Protein AF-A0A1G1KAM5-F1 (afdb_monomer)

pLDDT: mean 71.24, std 15.77, range [43.34, 92.62]

Secondary structure (DSSP, 8-state):
-HHHHHHHHHHHHHHHHHHHHHHHHHHHHHHHHHHHHHHHHHHHHHHHHHHHHHHHHHHHHHHHHHHHHHHHH-PPPTT----------------S-----

Radius of gyration: 44.69 Å; Cα contacts (8 Å, |Δi|>4): 4; chains: 1; bounding box: 75×21×146 Å

Sequence (101 aa):
MRRFILFWLPLILILAGLIYLPGLAKYMKLKHAENQLDREIKQIEEGIERLRAEAKLLRTDLSHLEEVSRRELGLVRPGEIVYKVVEETPDTSKDKTAPRS

Mean predicted aligned error: 18.09 Å

Foldseek 3Di:
DVVVCVVVVVVVVVVVCVVVVVVVVVVVVVVVVVVVVVVVVVVVVVVVVVVVVVVVVVVVVVVVVVVVCCVVVVDDDPPDDDDDPPDPPPPPPDDDDDDDD

Solvent-accessi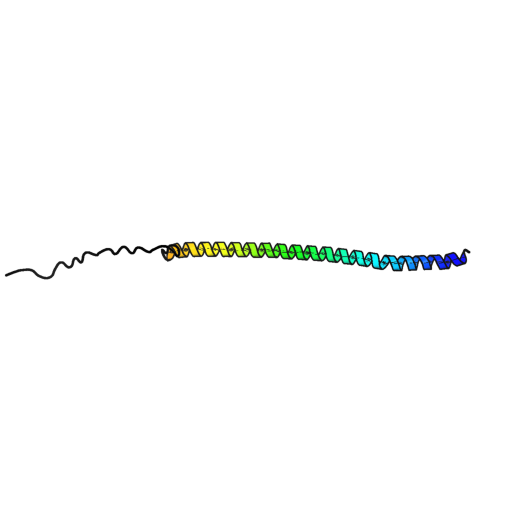ble surface area (backbone atoms only — not comparable to full-atom values): 6223 Å² total; per-residue (Å²): 110,74,74,55,50,68,56,48,52,58,52,51,52,52,53,51,47,66,62,48,54,60,54,53,54,50,52,52,50,51,56,51,50,52,59,47,50,56,51,52,53,50,55,50,50,54,47,52,53,50,53,50,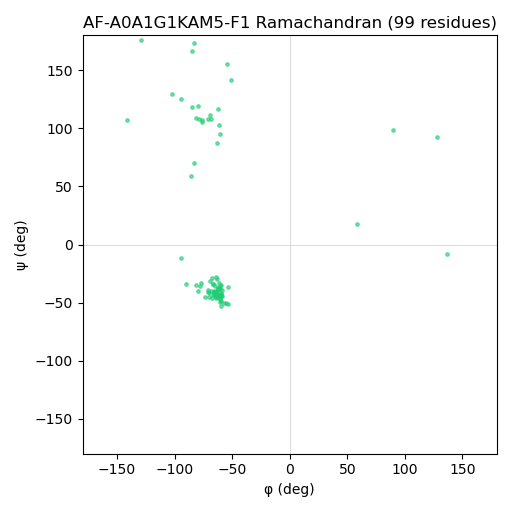51,51,53,49,53,52,50,52,51,51,54,48,51,49,54,49,46,33,68,76,64,70,54,71,64,100,87,63,84,83,81,78,82,77,77,80,73,78,84,77,81,80,83,85,82,83,82,91,131

Structure (mmCIF, N/CA/C/O backbone):
data_AF-A0A1G1KAM5-F1
#
_entry.id   AF-A0A1G1KAM5-F1
#
loop_
_atom_site.group_PDB
_atom_site.id
_atom_site.type_symbol
_atom_site.label_atom_id
_atom_site.label_alt_id
_atom_site.label_comp_id
_atom_site.label_asym_id
_atom_site.label_entity_id
_atom_site.label_seq_id
_atom_site.pdbx_PDB_ins_code
_atom_site.Cartn_x
_atom_site.Cartn_y
_atom_site.Cartn_z
_atom_site.occupancy
_atom_site.B_iso_or_equiv
_atom_site.auth_seq_id
_atom_site.auth_comp_id
_atom_site.auth_asym_id
_atom_site.auth_atom_id
_atom_site.pdbx_PDB_model_num
ATOM 1 N N . MET A 1 1 ? 28.905 3.189 -50.642 1.00 64.19 1 MET A N 1
ATOM 2 C CA . MET A 1 1 ? 28.049 3.793 -49.589 1.00 64.19 1 MET A CA 1
ATOM 3 C C . MET A 1 1 ? 26.746 3.034 -49.336 1.00 64.19 1 MET A C 1
ATOM 5 O O . MET A 1 1 ? 26.556 2.606 -48.210 1.00 64.19 1 MET A O 1
ATOM 9 N N . ARG A 1 2 ? 25.888 2.762 -50.335 1.00 76.69 2 ARG A N 1
ATOM 10 C CA . ARG A 1 2 ? 24.598 2.047 -50.134 1.00 76.69 2 ARG A CA 1
ATOM 11 C C . ARG A 1 2 ? 24.688 0.686 -49.418 1.00 76.69 2 ARG A C 1
ATOM 13 O O . ARG A 1 2 ? 23.834 0.363 -48.606 1.00 76.69 2 ARG A O 1
ATOM 20 N N . ARG A 1 3 ? 25.747 -0.088 -49.679 1.00 77.69 3 ARG A N 1
ATOM 21 C CA . ARG A 1 3 ? 25.972 -1.410 -49.061 1.00 77.69 3 ARG A CA 1
ATOM 22 C C . ARG A 1 3 ? 26.302 -1.324 -47.567 1.00 77.69 3 ARG A C 1
ATOM 24 O O . ARG A 1 3 ? 25.893 -2.193 -46.819 1.00 77.69 3 ARG A O 1
ATOM 31 N N . PHE A 1 4 ? 26.967 -0.254 -47.129 1.00 78.69 4 PHE A N 1
ATOM 32 C CA . PHE A 1 4 ? 27.255 -0.028 -45.710 1.00 78.69 4 PHE A CA 1
ATOM 33 C C . PHE A 1 4 ? 25.986 0.330 -44.934 1.00 78.69 4 PHE A C 1
ATOM 35 O O . PHE A 1 4 ? 25.776 -0.194 -43.849 1.00 78.69 4 PHE A O 1
ATOM 42 N N . ILE A 1 5 ? 25.095 1.132 -45.524 1.00 83.75 5 ILE A N 1
ATOM 43 C CA . ILE A 1 5 ? 23.795 1.479 -44.928 1.00 83.75 5 ILE A CA 1
ATOM 44 C C . ILE A 1 5 ? 22.933 0.235 -44.687 1.00 83.75 5 ILE A C 1
ATOM 46 O O . ILE A 1 5 ? 22.303 0.137 -43.641 1.00 83.75 5 ILE A O 1
ATOM 50 N N . LEU A 1 6 ? 22.961 -0.744 -45.597 1.00 85.12 6 LEU A N 1
ATOM 51 C CA . LEU A 1 6 ? 22.229 -2.006 -45.431 1.00 85.12 6 LEU A CA 1
ATOM 52 C C . LEU A 1 6 ? 22.699 -2.835 -44.226 1.00 85.12 6 LEU A C 1
ATOM 54 O O . LEU A 1 6 ? 21.887 -3.541 -43.642 1.00 85.12 6 LEU A O 1
ATOM 58 N N . PHE A 1 7 ? 23.972 -2.730 -43.833 1.00 85.50 7 PHE A N 1
ATOM 59 C CA . PHE A 1 7 ? 24.497 -3.401 -42.637 1.00 85.50 7 PHE A CA 1
ATOM 60 C C . PHE A 1 7 ? 24.370 -2.544 -41.371 1.00 85.50 7 PHE A C 1
ATOM 62 O O . PHE A 1 7 ? 24.128 -3.073 -40.291 1.00 85.50 7 PHE A O 1
ATOM 69 N N . TRP A 1 8 ? 24.490 -1.222 -41.490 1.00 89.62 8 TRP A N 1
ATOM 70 C CA . TRP A 1 8 ? 24.412 -0.307 -40.350 1.00 89.62 8 TRP A CA 1
ATOM 71 C C . TRP A 1 8 ? 22.980 -0.072 -39.860 1.00 89.62 8 TRP A C 1
ATOM 73 O O . TRP A 1 8 ? 22.766 0.068 -38.660 1.00 89.62 8 TRP A O 1
ATOM 83 N N . LEU A 1 9 ? 21.991 -0.075 -40.757 1.00 90.81 9 LEU A N 1
ATOM 84 C CA . LEU A 1 9 ? 20.579 0.099 -40.410 1.00 90.81 9 LEU A CA 1
ATOM 85 C C . LEU A 1 9 ? 20.055 -0.983 -39.437 1.00 90.81 9 LEU A C 1
ATOM 87 O O . LEU A 1 9 ? 19.531 -0.608 -38.387 1.00 90.81 9 LEU A O 1
ATOM 91 N N . PRO A 1 10 ? 20.204 -2.301 -39.703 1.00 92.62 10 PRO A N 1
ATOM 92 C CA . PRO A 1 10 ? 19.764 -3.325 -38.756 1.00 92.62 10 PRO A CA 1
ATOM 93 C C . PRO A 1 10 ? 20.597 -3.313 -37.471 1.00 92.62 10 PRO A C 1
ATOM 95 O O . PRO A 1 10 ? 20.047 -3.537 -36.398 1.00 92.62 10 PRO A O 1
ATOM 98 N N . LEU A 1 11 ? 21.895 -2.995 -37.548 1.00 92.06 11 LEU A N 1
ATOM 99 C CA . LEU A 1 11 ? 22.765 -2.909 -36.373 1.00 92.06 11 LEU A CA 1
ATOM 100 C C . LEU A 1 11 ? 22.303 -1.811 -35.399 1.00 92.06 11 LEU A C 1
ATOM 102 O O . LEU A 1 11 ? 22.225 -2.044 -34.194 1.00 92.06 11 LEU A O 1
ATOM 106 N N . ILE A 1 12 ? 21.935 -0.640 -35.923 1.00 92.06 12 ILE A N 1
ATOM 107 C CA . ILE A 1 12 ? 21.371 0.465 -35.137 1.00 92.06 12 ILE A CA 1
ATOM 108 C C . ILE A 1 12 ? 20.005 0.083 -34.557 1.00 92.06 12 ILE A C 1
ATOM 110 O O . ILE A 1 12 ? 19.732 0.387 -33.398 1.00 92.06 12 ILE A O 1
ATOM 114 N N . LEU A 1 13 ? 19.163 -0.613 -35.327 1.00 91.50 13 LEU A N 1
ATOM 115 C CA . LEU A 1 13 ? 17.846 -1.056 -34.865 1.00 91.50 13 LEU A CA 1
ATOM 116 C C . LEU A 1 13 ? 17.954 -2.063 -33.706 1.00 91.50 13 LEU A C 1
ATOM 118 O O . LEU A 1 13 ? 17.233 -1.949 -32.716 1.00 91.50 13 LEU A O 1
ATOM 122 N N . ILE A 1 14 ? 18.890 -3.012 -33.801 1.00 91.12 14 ILE A N 1
ATOM 123 C CA . ILE A 1 14 ? 19.181 -3.991 -32.746 1.00 91.12 14 ILE A CA 1
ATOM 124 C C . ILE A 1 14 ? 19.702 -3.284 -31.492 1.00 91.12 14 ILE A C 1
ATOM 126 O O . ILE A 1 14 ? 19.236 -3.570 -30.390 1.00 91.12 14 ILE A O 1
ATOM 130 N N . LEU A 1 15 ? 20.624 -2.330 -31.651 1.00 90.75 15 LEU A N 1
ATOM 131 C CA . LEU A 1 15 ? 21.186 -1.579 -30.530 1.00 90.75 15 LEU A CA 1
ATOM 132 C C . LEU A 1 15 ? 20.123 -0.722 -29.824 1.00 90.75 15 LEU A C 1
ATOM 134 O O . LEU A 1 15 ? 20.060 -0.702 -28.596 1.00 90.75 15 LEU A O 1
ATOM 138 N N . ALA A 1 16 ? 19.241 -0.073 -30.590 1.00 88.12 16 ALA A N 1
ATOM 139 C CA . ALA A 1 16 ? 18.106 0.668 -30.050 1.00 88.12 16 ALA A CA 1
ATOM 140 C C . ALA A 1 16 ? 17.138 -0.254 -29.289 1.00 88.12 16 ALA A C 1
ATOM 142 O O . ALA A 1 16 ? 16.723 0.072 -28.177 1.00 88.12 16 ALA A O 1
ATOM 143 N N . GLY A 1 17 ? 16.832 -1.433 -29.841 1.00 85.31 17 GLY A N 1
ATOM 144 C CA . GLY A 1 17 ? 16.007 -2.441 -29.173 1.00 85.31 17 GLY A CA 1
ATOM 145 C C . GLY A 1 17 ? 16.597 -2.895 -27.835 1.00 85.31 17 GLY A C 1
ATOM 146 O O . GLY A 1 17 ? 15.884 -2.936 -26.834 1.00 85.31 17 GLY A O 1
ATOM 147 N N . LEU A 1 18 ? 17.908 -3.155 -27.787 1.00 84.56 18 LEU A N 1
ATOM 148 C CA . LEU A 1 18 ? 18.603 -3.601 -26.574 1.00 84.56 18 LEU A CA 1
ATOM 149 C C . LEU A 1 18 ? 18.531 -2.577 -25.430 1.00 84.56 18 LEU A C 1
ATOM 151 O O . LEU A 1 18 ? 18.467 -2.957 -24.264 1.00 84.56 18 LEU A O 1
ATOM 155 N N . ILE A 1 19 ? 18.519 -1.285 -25.765 1.00 83.25 19 ILE A N 1
ATOM 156 C CA . ILE A 1 19 ? 18.431 -0.184 -24.797 1.00 83.25 19 ILE A CA 1
ATOM 157 C C . ILE A 1 19 ? 16.984 0.025 -24.324 1.00 83.25 19 ILE A C 1
ATOM 159 O O . ILE A 1 19 ? 16.749 0.257 -23.137 1.00 83.25 19 ILE A O 1
ATOM 163 N N . TYR A 1 20 ? 16.001 -0.077 -25.223 1.00 81.50 20 TYR A N 1
ATOM 164 C CA . TYR A 1 20 ? 14.598 0.228 -24.912 1.00 81.50 20 TYR A CA 1
ATOM 165 C C . TYR A 1 20 ? 13.837 -0.915 -24.217 1.00 81.50 20 TYR A C 1
ATOM 167 O O . TYR A 1 20 ? 13.007 -0.649 -23.344 1.00 81.50 20 TYR A O 1
ATOM 175 N N . LEU A 1 21 ? 14.124 -2.180 -24.546 1.00 76.81 21 LEU A N 1
ATOM 176 C CA . LEU A 1 21 ? 13.479 -3.353 -23.931 1.00 76.81 21 LEU A CA 1
ATOM 177 C C . LEU A 1 21 ? 13.546 -3.378 -22.388 1.00 76.81 21 LEU A C 1
ATOM 179 O O . LEU A 1 21 ? 12.499 -3.543 -21.750 1.00 76.81 21 LEU A O 1
ATOM 183 N N . PRO A 1 22 ? 14.720 -3.205 -21.746 1.00 79.69 22 PRO A N 1
ATOM 184 C CA . PRO A 1 22 ? 14.806 -3.228 -20.286 1.00 79.69 22 PRO A CA 1
ATOM 185 C C . PRO A 1 22 ? 14.092 -2.035 -19.633 1.00 79.69 22 PRO A C 1
ATOM 187 O O . PRO A 1 22 ? 13.562 -2.176 -18.528 1.00 79.69 22 PRO A O 1
ATOM 190 N N . GLY A 1 23 ? 14.016 -0.884 -20.313 1.00 77.12 23 GLY A N 1
ATOM 191 C CA . GLY A 1 23 ? 13.273 0.290 -19.843 1.00 77.12 23 GLY A CA 1
ATOM 192 C C . GLY A 1 23 ? 11.771 0.021 -19.718 1.00 77.12 23 GLY A C 1
ATOM 193 O O . GLY A 1 23 ? 11.168 0.324 -18.686 1.00 77.12 23 GLY A O 1
ATOM 194 N N . LEU A 1 24 ? 11.184 -0.639 -20.721 1.00 74.06 24 LEU A N 1
ATOM 195 C CA . LEU A 1 24 ? 9.774 -1.042 -20.701 1.00 74.06 24 LEU A CA 1
ATOM 196 C C . LEU A 1 24 ? 9.482 -2.081 -19.611 1.00 74.06 24 LEU A C 1
ATOM 198 O O . LEU A 1 24 ? 8.494 -1.965 -18.882 1.00 74.06 24 LEU A O 1
ATOM 202 N N . ALA A 1 25 ? 10.364 -3.072 -19.453 1.00 77.00 25 ALA A N 1
ATOM 203 C CA . ALA A 1 25 ? 10.223 -4.092 -18.416 1.00 77.00 25 ALA A CA 1
ATOM 204 C C . ALA A 1 25 ? 10.279 -3.488 -17.001 1.00 77.00 25 ALA A C 1
ATOM 206 O O . ALA A 1 25 ? 9.522 -3.894 -16.118 1.00 77.00 25 ALA A O 1
ATOM 207 N N . LYS A 1 26 ? 11.143 -2.488 -16.783 1.00 76.38 26 LYS A N 1
ATOM 208 C CA . LYS A 1 26 ? 11.242 -1.772 -15.505 1.00 76.38 26 LYS A CA 1
ATOM 209 C C . LYS A 1 26 ? 9.965 -0.992 -15.190 1.00 76.38 26 LYS A C 1
ATOM 211 O O . LYS A 1 26 ? 9.492 -1.046 -14.058 1.00 76.38 26 LYS A O 1
ATOM 216 N N . TYR A 1 27 ? 9.382 -0.331 -16.189 1.00 78.25 27 TYR A N 1
ATOM 217 C CA . TYR A 1 27 ? 8.117 0.388 -16.033 1.00 78.25 27 TYR A CA 1
ATOM 218 C 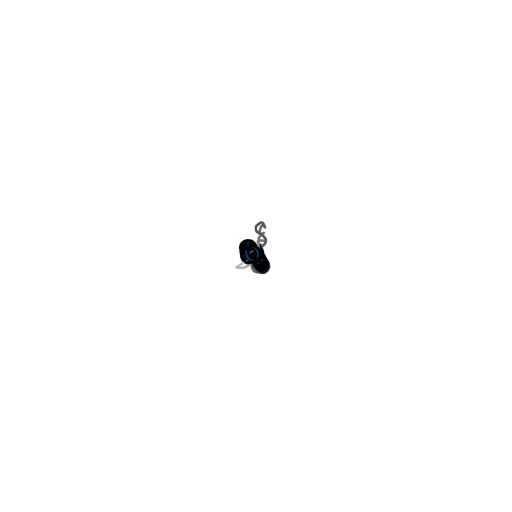C . TYR A 1 27 ? 6.956 -0.554 -15.675 1.00 78.25 27 TYR A C 1
ATOM 220 O O . TYR A 1 27 ? 6.198 -0.281 -14.746 1.00 78.25 27 TYR A O 1
ATOM 228 N N . MET A 1 28 ? 6.860 -1.711 -16.337 1.00 77.25 28 MET A N 1
ATOM 229 C CA . MET A 1 28 ? 5.839 -2.720 -16.022 1.00 77.25 28 MET A CA 1
ATOM 230 C C . MET A 1 28 ? 5.992 -3.303 -14.615 1.00 77.25 28 MET A C 1
ATOM 232 O O . MET A 1 28 ? 4.994 -3.446 -13.910 1.00 77.25 28 MET A O 1
ATOM 236 N N . LYS A 1 29 ? 7.227 -3.581 -14.176 1.00 77.25 29 LYS A N 1
ATOM 237 C CA . LYS A 1 29 ? 7.499 -4.024 -12.799 1.00 77.25 29 LYS A CA 1
ATOM 238 C C . LYS A 1 29 ? 7.068 -2.983 -11.772 1.00 77.25 29 LYS A C 1
ATOM 240 O O . LYS A 1 29 ? 6.439 -3.344 -10.785 1.00 77.25 29 LYS A O 1
ATOM 245 N N . LEU A 1 30 ? 7.371 -1.710 -12.020 1.00 77.12 30 LEU A N 1
ATOM 246 C CA . LEU A 1 30 ? 7.014 -0.632 -11.101 1.00 77.12 30 LEU A CA 1
ATOM 247 C C . LEU A 1 30 ? 5.494 -0.466 -10.997 1.00 77.12 30 LEU A C 1
ATOM 249 O O . LEU A 1 30 ? 4.961 -0.387 -9.898 1.00 77.12 30 LEU A O 1
ATOM 253 N N . LYS A 1 31 ? 4.789 -0.541 -12.130 1.00 80.44 31 LYS A N 1
ATOM 254 C CA . LYS A 1 31 ? 3.323 -0.495 -12.167 1.00 80.44 31 LYS A CA 1
ATOM 255 C C . LYS A 1 31 ? 2.667 -1.713 -11.508 1.00 80.44 31 LYS A C 1
ATOM 257 O O . LYS A 1 31 ? 1.597 -1.612 -10.918 1.00 80.44 31 LYS A O 1
ATOM 26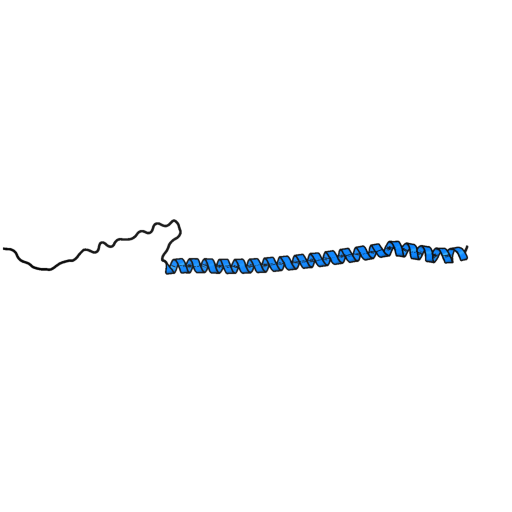2 N N . HIS A 1 32 ? 3.288 -2.888 -11.605 1.00 79.06 32 HIS A N 1
ATOM 263 C CA . HIS A 1 32 ? 2.827 -4.069 -10.872 1.00 79.06 32 HIS A CA 1
ATOM 264 C C . HIS A 1 32 ? 3.039 -3.934 -9.364 1.00 79.06 32 HIS A C 1
ATOM 266 O O . HIS A 1 32 ? 2.150 -4.329 -8.614 1.00 79.06 32 HIS A O 1
ATOM 272 N N . ALA A 1 33 ? 4.170 -3.368 -8.937 1.00 79.00 33 ALA A N 1
ATOM 273 C CA . ALA A 1 33 ? 4.449 -3.110 -7.528 1.00 79.00 33 ALA A CA 1
ATOM 274 C C . ALA A 1 33 ? 3.458 -2.098 -6.932 1.00 79.00 33 ALA A C 1
ATOM 276 O O . ALA A 1 33 ? 2.910 -2.352 -5.867 1.00 79.00 33 ALA A O 1
ATOM 277 N N . GLU A 1 34 ? 3.154 -1.017 -7.655 1.00 81.25 34 GLU A N 1
ATOM 278 C CA . GLU A 1 34 ? 2.134 -0.030 -7.273 1.00 81.25 34 GLU A CA 1
ATOM 279 C C . GLU A 1 34 ? 0.767 -0.699 -7.041 1.00 81.25 34 GLU A C 1
ATOM 281 O O . GLU A 1 34 ? 0.194 -0.608 -5.959 1.00 81.25 34 GLU A O 1
ATOM 286 N N . ASN A 1 35 ? 0.310 -1.511 -8.000 1.00 83.50 35 ASN A N 1
ATOM 287 C CA . ASN A 1 35 ? -0.950 -2.248 -7.871 1.00 83.50 35 ASN A CA 1
ATOM 288 C C . ASN A 1 35 ? -0.951 -3.292 -6.737 1.00 83.50 35 ASN A C 1
ATOM 290 O O . ASN A 1 35 ? -2.017 -3.688 -6.267 1.00 83.50 35 ASN A O 1
ATOM 294 N N . GLN A 1 36 ? 0.206 -3.848 -6.366 1.00 86.56 36 GLN A N 1
ATOM 295 C CA . GLN A 1 36 ? 0.308 -4.770 -5.230 1.00 86.56 36 GLN A CA 1
ATOM 296 C C . GLN A 1 36 ? 0.184 -4.016 -3.908 1.00 86.56 36 GLN A C 1
ATOM 298 O O . GLN A 1 36 ? -0.621 -4.425 -3.075 1.00 86.56 36 GLN A O 1
ATOM 303 N N . LEU A 1 37 ? 0.880 -2.888 -3.774 1.00 85.81 37 LEU A N 1
ATOM 304 C CA . LEU A 1 37 ? 0.811 -2.034 -2.591 1.00 85.81 37 LEU A CA 1
ATOM 305 C C . LEU A 1 37 ? -0.613 -1.525 -2.339 1.00 85.81 37 LEU A C 1
ATOM 307 O O . LEU A 1 37 ? -1.107 -1.619 -1.221 1.00 85.81 37 LEU A O 1
ATOM 311 N N . ASP A 1 38 ? -1.317 -1.084 -3.384 1.00 88.38 38 ASP A N 1
ATOM 312 C CA . ASP A 1 38 ? -2.713 -0.643 -3.261 1.00 88.38 38 ASP A CA 1
ATOM 313 C C . ASP A 1 38 ? -3.644 -1.754 -2.761 1.00 88.38 38 ASP A C 1
ATOM 315 O O . ASP A 1 38 ? -4.597 -1.504 -2.019 1.00 88.38 38 ASP A O 1
ATOM 319 N N . ARG A 1 39 ? -3.388 -3.005 -3.160 1.00 89.00 39 ARG A N 1
ATOM 320 C CA . ARG A 1 39 ? -4.155 -4.156 -2.667 1.00 89.00 39 ARG A CA 1
ATOM 321 C C . ARG A 1 39 ? -3.846 -4.455 -1.207 1.00 89.00 39 ARG A C 1
ATOM 323 O O . ARG A 1 39 ? -4.775 -4.744 -0.460 1.00 89.00 39 ARG A O 1
ATOM 330 N N . GLU A 1 40 ? -2.582 -4.375 -0.806 1.00 87.62 40 GLU A N 1
ATOM 331 C CA . GLU A 1 40 ? -2.178 -4.558 0.591 1.00 87.62 40 GLU A CA 1
ATOM 332 C C . GLU A 1 40 ? -2.798 -3.489 1.494 1.00 87.62 40 GLU A C 1
ATOM 334 O O . GLU A 1 40 ? -3.358 -3.825 2.535 1.00 87.62 40 GLU A O 1
ATOM 339 N N . ILE A 1 41 ? -2.791 -2.223 1.064 1.00 89.88 41 ILE A N 1
ATOM 340 C CA . ILE A 1 41 ? -3.430 -1.120 1.795 1.00 89.88 41 ILE A CA 1
ATOM 341 C C . ILE A 1 41 ? -4.914 -1.418 2.013 1.00 89.88 4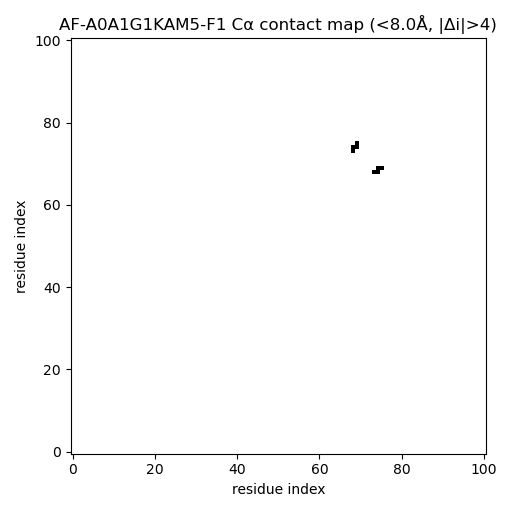1 ILE A C 1
ATOM 343 O O . ILE A 1 41 ? -5.379 -1.386 3.151 1.00 89.88 41 ILE A O 1
ATOM 347 N N . LYS A 1 42 ? -5.642 -1.795 0.954 1.00 90.31 42 LYS A N 1
ATOM 348 C CA . LYS A 1 42 ? -7.069 -2.132 1.063 1.00 90.31 42 LYS A CA 1
ATOM 349 C C . LYS A 1 42 ? -7.329 -3.294 2.019 1.00 90.31 42 LYS A C 1
ATOM 351 O O . LYS A 1 42 ? -8.244 -3.223 2.830 1.00 90.31 42 LYS A O 1
ATOM 356 N N . GLN A 1 43 ? -6.514 -4.347 1.964 1.00 90.25 43 GLN A N 1
ATOM 357 C CA . GLN A 1 43 ? -6.657 -5.488 2.874 1.00 90.25 43 GLN A CA 1
ATOM 358 C C . GLN A 1 43 ? -6.428 -5.097 4.337 1.00 90.25 43 GLN A C 1
ATOM 360 O O . GLN A 1 43 ? -7.146 -5.561 5.224 1.00 90.25 43 GLN A O 1
ATOM 365 N N . ILE A 1 44 ? -5.441 -4.238 4.597 1.00 89.62 44 ILE A N 1
ATOM 366 C CA . ILE A 1 44 ? -5.158 -3.740 5.945 1.00 89.62 44 ILE A CA 1
ATOM 367 C C . ILE A 1 44 ? -6.306 -2.853 6.438 1.00 89.62 44 ILE A C 1
ATOM 369 O O . ILE A 1 44 ? -6.738 -3.007 7.580 1.00 89.62 44 ILE A O 1
ATOM 373 N N . GLU A 1 45 ? -6.834 -1.964 5.596 1.00 88.44 45 GLU A N 1
ATOM 374 C CA . GLU A 1 45 ? -7.982 -1.114 5.932 1.00 88.44 45 GLU A CA 1
ATOM 375 C C . GLU A 1 45 ? -9.229 -1.941 6.267 1.00 88.44 45 GLU A C 1
ATOM 377 O O . GLU A 1 45 ? -9.839 -1.730 7.318 1.00 88.44 45 GLU A O 1
ATOM 382 N N . GLU A 1 46 ? -9.556 -2.944 5.447 1.00 90.44 46 GLU A N 1
ATOM 383 C CA . GLU A 1 46 ? -10.651 -3.881 5.726 1.00 90.44 46 GLU A CA 1
ATOM 384 C C . GLU A 1 46 ? -10.436 -4.629 7.052 1.00 90.44 46 GLU A C 1
ATOM 386 O O . GLU A 1 46 ? -11.377 -4.833 7.824 1.00 90.44 46 GLU A O 1
ATOM 391 N N . GLY A 1 47 ? -9.191 -5.010 7.357 1.00 87.94 47 GLY A N 1
ATOM 392 C CA . GLY A 1 47 ? -8.825 -5.610 8.638 1.00 87.94 47 GLY A CA 1
ATOM 393 C C . GLY A 1 47 ? -9.069 -4.670 9.820 1.00 87.94 47 GLY A C 1
ATOM 394 O O . GLY A 1 47 ? -9.657 -5.075 10.823 1.00 87.94 47 GLY A O 1
ATOM 395 N N . ILE A 1 48 ? -8.678 -3.399 9.699 1.00 89.81 48 ILE A N 1
ATOM 396 C CA . ILE A 1 48 ? -8.905 -2.379 10.732 1.00 89.81 48 ILE A CA 1
ATOM 397 C C . ILE A 1 48 ? -10.402 -2.190 10.987 1.00 89.81 48 ILE A C 1
ATOM 399 O O . ILE A 1 48 ? -10.811 -2.093 12.146 1.00 89.81 48 ILE A O 1
ATOM 403 N N . GLU A 1 49 ? -11.226 -2.138 9.940 1.00 87.94 49 GLU A N 1
ATOM 404 C CA . GLU A 1 49 ? -12.675 -2.006 10.104 1.00 87.94 49 GLU A CA 1
ATOM 405 C C . GLU A 1 49 ? -13.287 -3.201 10.839 1.00 87.94 49 GLU A C 1
ATOM 407 O O . GLU A 1 49 ? -14.062 -3.003 11.779 1.00 87.94 49 GLU A O 1
ATOM 412 N N . ARG A 1 50 ? -12.889 -4.430 10.485 1.00 88.50 50 ARG A N 1
ATOM 413 C CA . ARG A 1 50 ? -13.351 -5.649 11.172 1.00 88.50 50 ARG A CA 1
ATOM 414 C C . ARG A 1 50 ? -12.962 -5.653 12.646 1.00 88.50 50 ARG A C 1
ATOM 416 O O . ARG A 1 50 ? -13.831 -5.799 13.502 1.00 88.50 50 ARG A O 1
ATOM 423 N N . LEU A 1 51 ? -11.693 -5.386 12.954 1.00 84.25 51 LEU A N 1
ATOM 424 C CA . LEU A 1 51 ? -11.214 -5.334 14.338 1.00 84.25 51 LEU A CA 1
ATOM 425 C C . LEU A 1 51 ? -11.912 -4.232 15.148 1.00 84.25 51 LEU A C 1
ATOM 427 O O . LEU A 1 51 ? -12.216 -4.421 16.325 1.00 84.25 51 LEU A O 1
ATOM 431 N N . ARG A 1 52 ? -12.203 -3.077 14.536 1.00 82.31 52 ARG A N 1
ATOM 432 C CA . ARG A 1 52 ? -12.979 -2.012 15.192 1.00 82.31 52 ARG A CA 1
ATOM 433 C C . ARG A 1 52 ? -14.417 -2.438 15.468 1.00 82.31 52 ARG A C 1
ATOM 435 O O . ARG A 1 52 ? -14.939 -2.110 16.535 1.00 82.31 52 ARG A O 1
ATOM 442 N N . ALA A 1 53 ? -15.054 -3.144 14.537 1.00 82.00 53 ALA A N 1
ATOM 443 C CA . ALA A 1 53 ? -16.402 -3.666 14.724 1.00 82.00 53 ALA A CA 1
ATOM 444 C C . ALA A 1 53 ? -16.445 -4.698 15.862 1.00 82.00 53 ALA A C 1
ATOM 446 O O . ALA A 1 53 ? -17.283 -4.582 16.756 1.00 82.00 53 ALA A O 1
ATOM 447 N N . GLU A 1 54 ? -15.494 -5.633 15.890 1.00 82.12 54 GLU A N 1
ATOM 448 C CA . GLU A 1 54 ? -15.345 -6.616 16.969 1.00 82.12 54 GLU A CA 1
ATOM 449 C C . GLU A 1 54 ? -15.120 -5.935 18.323 1.00 82.12 54 GLU A C 1
ATOM 451 O O . GLU A 1 54 ? -15.842 -6.200 19.282 1.00 82.12 54 GLU A O 1
ATOM 456 N N . ALA A 1 55 ? -14.195 -4.974 18.400 1.00 79.94 55 ALA A N 1
ATOM 457 C CA . ALA A 1 55 ? -13.940 -4.224 19.628 1.00 79.94 55 ALA A CA 1
ATOM 458 C C . ALA A 1 55 ? -15.182 -3.464 20.126 1.00 79.94 55 ALA A C 1
ATOM 460 O O . ALA A 1 55 ? -15.391 -3.339 21.334 1.00 79.94 55 ALA A O 1
ATOM 461 N N . LYS A 1 56 ? -16.016 -2.952 19.213 1.00 77.62 56 LYS A N 1
ATOM 462 C CA . LYS A 1 56 ? -17.270 -2.282 19.568 1.00 77.62 56 LYS A CA 1
ATOM 463 C C . LYS A 1 56 ? -18.279 -3.268 20.155 1.00 77.62 56 LYS A C 1
ATOM 465 O O . LYS A 1 56 ? -18.853 -2.964 21.195 1.00 77.62 56 LYS A O 1
ATOM 470 N N . LEU A 1 57 ? -18.448 -4.435 19.534 1.00 77.00 57 LEU A N 1
ATOM 471 C CA . LEU A 1 57 ? -19.334 -5.495 20.025 1.00 77.00 57 LEU A CA 1
ATOM 472 C C . LEU A 1 57 ? -18.908 -5.981 21.414 1.00 77.00 57 LEU A C 1
ATOM 474 O O . LEU A 1 57 ? -19.734 -6.013 22.322 1.00 77.00 57 LEU A O 1
ATOM 478 N N . LEU A 1 58 ? -17.612 -6.252 21.606 1.00 74.31 58 LEU A N 1
ATOM 479 C CA . LEU A 1 58 ? -17.068 -6.660 22.904 1.00 74.31 58 LEU A CA 1
ATOM 480 C C . LEU A 1 58 ? -17.297 -5.596 23.984 1.00 74.31 58 LEU A C 1
ATOM 482 O O . LEU A 1 58 ? -17.652 -5.931 25.109 1.00 74.31 58 LEU A O 1
ATOM 486 N N . ARG A 1 59 ? -17.113 -4.308 23.664 1.00 69.69 59 ARG A N 1
ATOM 487 C CA . ARG A 1 59 ? -17.371 -3.214 24.617 1.00 69.69 59 ARG A CA 1
ATOM 488 C C . ARG A 1 59 ? -18.842 -3.114 24.995 1.00 69.69 59 ARG A C 1
ATOM 490 O O . ARG A 1 59 ? -19.141 -2.895 26.162 1.00 69.69 59 ARG A O 1
ATOM 497 N N . THR A 1 60 ? -19.744 -3.254 24.026 1.00 70.38 60 THR A N 1
ATOM 498 C CA . THR A 1 60 ? -21.186 -3.232 24.288 1.00 70.38 60 THR A CA 1
ATOM 499 C C . THR A 1 60 ? -21.596 -4.389 25.194 1.00 70.38 60 THR A C 1
ATOM 501 O O . THR A 1 60 ? -22.327 -4.156 26.151 1.00 70.38 60 THR A O 1
ATOM 504 N N . ASP A 1 61 ? -21.075 -5.591 24.951 1.00 66.50 61 ASP A N 1
ATOM 505 C CA . ASP A 1 61 ? -21.355 -6.771 25.774 1.00 66.50 61 ASP A CA 1
ATOM 506 C C . ASP A 1 61 ? -20.792 -6.625 27.199 1.00 66.50 61 ASP A C 1
ATOM 508 O O . ASP A 1 61 ? -21.490 -6.878 28.175 1.00 66.50 61 ASP A O 1
ATOM 512 N N . LEU A 1 62 ? -19.578 -6.074 27.350 1.00 65.94 62 LEU A N 1
ATOM 513 C CA . LEU A 1 62 ? -19.004 -5.767 28.667 1.00 65.94 62 LEU A CA 1
ATOM 514 C C . LEU A 1 62 ? -19.844 -4.751 29.453 1.00 65.94 62 LEU A C 1
ATOM 516 O O . LEU A 1 62 ? -20.078 -4.935 30.645 1.00 65.94 62 LEU A O 1
ATOM 520 N N . SER A 1 63 ? -20.305 -3.681 28.799 1.00 63.91 63 SER A N 1
ATOM 521 C CA . SER A 1 63 ? -21.183 -2.691 29.433 1.00 63.91 63 SER A CA 1
ATOM 522 C C . SER A 1 63 ? -22.536 -3.289 29.814 1.00 63.91 63 SER A C 1
ATOM 524 O O . SER A 1 63 ? -23.087 -2.940 30.856 1.00 63.91 63 SER A O 1
ATOM 526 N N . HIS A 1 64 ? -23.063 -4.207 29.005 1.00 62.78 64 HIS A N 1
ATOM 527 C CA . HIS A 1 64 ? -24.307 -4.898 29.316 1.00 62.78 64 HIS A CA 1
ATOM 528 C C . HIS A 1 64 ? -24.132 -5.866 30.491 1.00 62.78 64 HIS A C 1
ATOM 530 O O . HIS A 1 64 ? -24.948 -5.879 31.410 1.00 62.78 64 HIS A O 1
ATOM 536 N N . LEU A 1 65 ? -23.019 -6.602 30.523 1.00 62.84 65 LEU A N 1
ATOM 537 C CA . LEU A 1 65 ? -22.648 -7.475 31.630 1.00 62.84 65 LEU A CA 1
ATOM 538 C C . LEU A 1 65 ? -22.432 -6.689 32.929 1.00 62.84 65 LEU A C 1
ATOM 540 O O . LEU A 1 65 ? -22.834 -7.150 33.995 1.00 62.84 65 LEU A O 1
ATOM 544 N N . GLU A 1 66 ? -21.849 -5.492 32.860 1.00 59.69 66 GLU A N 1
ATOM 545 C CA . GLU A 1 66 ? -21.721 -4.590 34.006 1.00 59.69 66 GLU A CA 1
ATOM 546 C C . GLU A 1 66 ? -23.096 -4.140 34.520 1.00 59.69 66 GLU A C 1
ATOM 548 O O . GLU A 1 66 ? -23.348 -4.169 35.724 1.00 59.69 66 GLU A O 1
ATOM 553 N N . GLU A 1 67 ? -24.012 -3.764 33.624 1.00 66.44 67 GLU A N 1
ATOM 554 C CA . GLU A 1 67 ? -25.366 -3.355 34.000 1.00 66.44 67 GLU A CA 1
ATOM 555 C C . GLU A 1 67 ? -26.164 -4.502 34.639 1.00 66.44 67 GLU A C 1
ATOM 557 O O . GLU A 1 67 ? -26.820 -4.299 35.663 1.00 66.44 67 GLU A O 1
ATOM 562 N N . VAL A 1 68 ? -26.065 -5.715 34.090 1.00 64.56 68 VAL A N 1
ATOM 563 C CA . VAL A 1 68 ? -26.691 -6.920 34.657 1.00 64.56 68 VAL A CA 1
ATOM 564 C C . VAL A 1 68 ? -26.058 -7.272 36.001 1.00 64.56 68 VAL A C 1
ATOM 566 O O . VAL A 1 68 ? -26.778 -7.514 36.964 1.00 64.56 68 VAL A O 1
ATOM 569 N N . SER A 1 69 ? -24.731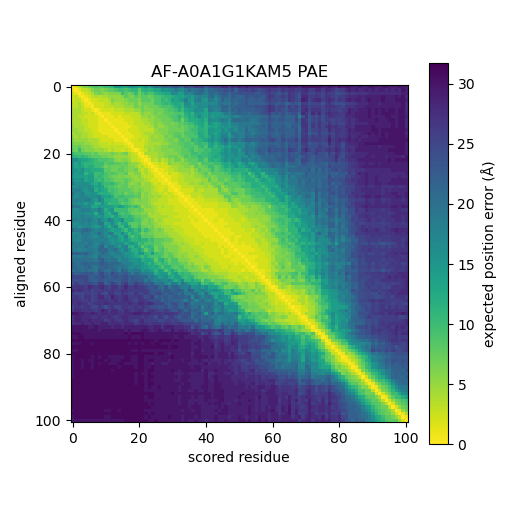 -7.199 36.118 1.00 57.59 69 SER A N 1
ATOM 570 C CA . SER A 1 69 ? -24.028 -7.443 37.383 1.00 57.59 69 SER A CA 1
ATOM 571 C C . SER A 1 69 ? -24.447 -6.448 38.473 1.00 57.59 69 SER A C 1
ATOM 573 O O . SER A 1 69 ? -24.622 -6.846 39.620 1.00 57.59 69 SER A O 1
ATOM 575 N N . ARG A 1 70 ? -24.683 -5.170 38.135 1.00 59.97 70 ARG A N 1
ATOM 576 C CA . ARG A 1 70 ? -25.227 -4.172 39.080 1.00 59.97 70 ARG A CA 1
ATOM 577 C C . ARG A 1 70 ? -26.642 -4.514 39.543 1.00 59.97 70 ARG A C 1
ATOM 579 O O . ARG A 1 70 ? -26.951 -4.322 40.715 1.00 59.97 70 ARG A O 1
ATOM 586 N N . ARG A 1 71 ? -27.499 -4.992 38.635 1.00 59.44 71 ARG A N 1
ATOM 587 C CA . ARG A 1 71 ? -28.886 -5.366 38.957 1.00 59.44 71 ARG A CA 1
ATOM 588 C C . ARG A 1 71 ? -28.955 -6.630 39.812 1.00 59.44 71 ARG A C 1
ATOM 590 O O . ARG A 1 71 ? -29.685 -6.643 40.794 1.00 59.44 71 ARG A O 1
ATOM 597 N N . GLU A 1 72 ? -28.181 -7.651 39.458 1.00 52.44 72 GLU A N 1
ATOM 598 C CA . GLU A 1 72 ? -28.197 -8.972 40.101 1.00 52.44 72 GLU A CA 1
ATOM 599 C C . GLU A 1 72 ? -27.455 -8.988 41.443 1.00 52.44 72 GLU A C 1
ATOM 601 O O . GLU A 1 72 ? -27.877 -9.663 42.378 1.00 52.44 72 GLU A O 1
ATOM 606 N N . LEU A 1 73 ? -26.360 -8.232 41.575 1.00 52.12 73 LEU A N 1
ATOM 607 C CA . LEU A 1 73 ? -25.578 -8.206 42.815 1.00 52.12 73 LEU A CA 1
ATOM 608 C C . LEU A 1 73 ? -25.970 -7.055 43.753 1.00 52.12 73 LEU A C 1
ATOM 610 O O . LEU A 1 73 ? -25.518 -7.029 44.895 1.00 52.12 73 LEU A O 1
ATOM 614 N N . GLY A 1 74 ? -26.764 -6.081 43.296 1.00 54.38 74 GLY A N 1
ATOM 615 C CA . GLY A 1 74 ? -27.038 -4.852 44.052 1.00 54.38 74 GLY A CA 1
ATOM 616 C C . GLY A 1 74 ? -25.773 -4.044 44.391 1.00 54.38 74 GLY A C 1
ATOM 617 O O . GLY A 1 74 ? -25.788 -3.226 45.310 1.00 54.38 74 GLY A O 1
ATOM 618 N N . LEU A 1 75 ? -24.661 -4.303 43.690 1.00 51.53 75 LEU A N 1
ATOM 619 C CA . LEU A 1 75 ? -23.325 -3.799 44.012 1.00 51.53 75 LEU A CA 1
ATOM 620 C C . LEU A 1 75 ? -23.007 -2.507 43.250 1.00 51.53 75 LEU A C 1
ATOM 622 O O . LEU A 1 75 ? -23.055 -2.442 42.020 1.00 51.53 75 LEU A O 1
ATOM 626 N N . VAL A 1 76 ? -22.646 -1.489 44.027 1.00 50.59 76 VAL A N 1
ATOM 627 C CA . VAL A 1 76 ? -22.139 -0.181 43.597 1.00 50.59 76 VAL A CA 1
ATOM 628 C C . VAL A 1 76 ? -20.617 -0.232 43.347 1.00 50.59 76 VAL A C 1
ATOM 630 O O . VAL A 1 76 ? -19.963 -1.222 43.675 1.00 50.59 76 VAL A O 1
ATOM 633 N N . ARG A 1 77 ? -20.053 0.795 42.688 1.00 51.25 77 ARG A N 1
ATOM 634 C CA . ARG A 1 77 ? -18.680 0.805 42.118 1.00 51.25 77 ARG A CA 1
ATOM 635 C C . ARG A 1 77 ? -17.584 0.452 43.150 1.00 51.25 77 ARG A C 1
ATOM 637 O O . ARG A 1 77 ? -17.762 0.732 44.335 1.00 51.25 77 ARG A O 1
ATOM 644 N N . PRO A 1 78 ? -16.405 -0.065 42.727 1.00 47.16 78 PRO A N 1
ATOM 645 C CA . PRO A 1 78 ? -15.265 -0.229 43.630 1.00 47.16 78 PRO A CA 1
ATOM 646 C C . PRO A 1 78 ? -14.843 1.153 44.159 1.00 47.16 78 PRO A C 1
ATOM 648 O O . PRO A 1 78 ? -14.273 1.959 43.425 1.00 47.16 78 PRO A O 1
ATOM 651 N N . GLY A 1 79 ? -15.215 1.441 45.411 1.00 55.16 79 GLY A N 1
ATOM 652 C CA . GLY A 1 79 ? -15.121 2.763 46.042 1.00 55.16 79 GLY A CA 1
ATOM 653 C C . GLY A 1 79 ? -16.349 3.195 46.863 1.00 55.16 79 GLY A C 1
ATOM 654 O O . GLY A 1 79 ? -16.267 4.205 47.554 1.00 55.16 79 GLY A O 1
ATOM 655 N N . GLU A 1 80 ? -17.465 2.460 46.834 1.00 48.78 80 GLU A N 1
ATOM 656 C CA . GLU A 1 80 ? -18.678 2.800 47.599 1.00 48.78 80 GLU A CA 1
ATOM 657 C C . GLU A 1 80 ? -18.842 1.949 48.874 1.00 48.78 80 GLU A C 1
ATOM 659 O O . GLU A 1 80 ? -18.751 0.722 48.845 1.00 48.78 80 GLU A O 1
ATOM 664 N N . ILE A 1 81 ? -19.065 2.619 50.013 1.00 56.28 81 ILE A N 1
ATOM 665 C CA . ILE A 1 81 ? -19.224 2.005 51.342 1.00 56.28 81 ILE A CA 1
ATOM 666 C C . ILE A 1 81 ? -20.651 1.458 51.471 1.00 56.28 81 ILE A C 1
ATOM 668 O O . ILE A 1 81 ? -21.617 2.219 51.441 1.00 56.28 81 ILE A O 1
ATOM 672 N N . VAL A 1 82 ? -20.789 0.146 51.668 1.00 52.31 82 VAL A N 1
ATOM 673 C CA . VAL A 1 82 ? -22.086 -0.498 51.924 1.00 52.31 82 VAL A CA 1
ATOM 674 C C . VAL A 1 82 ? -22.512 -0.219 53.369 1.00 52.31 82 VAL A C 1
ATOM 676 O O . VAL A 1 82 ? -21.974 -0.812 54.304 1.00 52.31 82 VAL A O 1
ATOM 679 N N . TYR A 1 83 ? -23.488 0.669 53.567 1.00 48.56 83 TYR A N 1
ATOM 680 C CA . TYR A 1 83 ? -24.150 0.828 54.864 1.00 48.56 83 TYR A CA 1
ATOM 681 C C . TYR A 1 83 ? -25.173 -0.298 55.040 1.00 48.56 83 TYR A C 1
ATOM 683 O O . TYR A 1 83 ? -26.214 -0.322 54.385 1.00 48.56 83 TYR A O 1
ATOM 691 N N . LYS A 1 84 ? -24.874 -1.252 55.925 1.00 52.50 84 LYS A N 1
ATOM 692 C CA . LYS A 1 84 ? -25.859 -2.235 56.384 1.00 52.50 84 LYS A CA 1
ATOM 693 C C . LYS A 1 84 ? -26.697 -1.573 57.473 1.00 52.50 84 LYS A C 1
ATOM 695 O O . LYS A 1 84 ? -26.193 -1.326 58.566 1.00 52.50 84 LYS A O 1
ATOM 700 N N . VAL A 1 85 ? -27.958 -1.277 57.174 1.00 56.72 85 VAL A N 1
ATOM 701 C CA . VAL A 1 85 ? -28.927 -0.916 58.211 1.00 56.72 85 VAL A CA 1
ATOM 702 C C . VAL A 1 85 ? -29.217 -2.193 58.989 1.00 56.72 85 VAL A C 1
ATOM 704 O O . VAL A 1 85 ? -29.805 -3.134 58.461 1.00 56.72 85 VAL A O 1
ATOM 707 N N . VAL A 1 86 ? -28.713 -2.260 60.218 1.00 52.16 86 VAL A N 1
ATOM 708 C CA . VAL A 1 86 ? -29.137 -3.276 61.175 1.00 52.16 86 VAL A CA 1
ATOM 709 C C . VAL A 1 86 ? -30.496 -2.813 61.674 1.00 52.16 86 VAL A C 1
ATOM 711 O O . VAL A 1 86 ? -30.584 -1.823 62.395 1.00 52.16 86 VAL A O 1
ATOM 714 N N . GLU A 1 87 ? -31.562 -3.483 61.247 1.00 51.31 87 GLU A N 1
ATOM 715 C CA . GLU A 1 87 ? -32.830 -3.375 61.955 1.00 51.31 87 GLU A CA 1
ATOM 716 C C . GLU A 1 87 ? -32.626 -4.054 63.310 1.00 51.31 87 GLU A C 1
ATOM 718 O O . GLU A 1 87 ? -32.467 -5.273 63.392 1.00 51.31 87 GLU A O 1
ATOM 723 N N . GLU A 1 88 ? -32.556 -3.253 64.374 1.00 56.22 88 GLU A N 1
ATOM 724 C CA . GLU A 1 88 ? -32.730 -3.754 65.730 1.00 56.22 88 GLU A CA 1
ATOM 725 C C . GLU A 1 88 ? -34.133 -4.357 65.800 1.00 56.22 88 GLU A C 1
ATOM 727 O O . GLU A 1 88 ? -35.125 -3.653 65.979 1.00 56.22 88 GLU A O 1
ATOM 732 N N . THR A 1 89 ? -34.237 -5.670 65.603 1.00 45.22 89 THR A N 1
ATOM 733 C CA . THR A 1 89 ? -35.461 -6.391 65.928 1.00 45.22 89 THR A CA 1
ATOM 734 C C . THR A 1 89 ? -35.672 -6.246 67.432 1.00 45.22 89 THR A C 1
ATOM 736 O O . THR A 1 89 ? -34.824 -6.719 68.198 1.00 45.22 89 THR A O 1
ATOM 739 N N . PRO A 1 90 ? -36.759 -5.601 67.891 1.00 47.25 90 PRO A N 1
ATOM 740 C CA . PRO A 1 90 ? -37.065 -5.563 69.304 1.00 47.25 90 PRO A CA 1
ATOM 741 C C . PRO A 1 90 ? -37.457 -6.982 69.688 1.00 47.25 90 PRO A C 1
ATOM 743 O O . PRO A 1 90 ? -38.481 -7.496 69.231 1.00 47.25 90 PRO A O 1
ATOM 746 N N . ASP A 1 91 ? -36.605 -7.620 70.487 1.00 48.84 91 ASP A N 1
ATOM 747 C CA . ASP A 1 91 ? -36.798 -8.974 70.985 1.00 48.84 91 ASP A CA 1
ATOM 748 C C . ASP A 1 91 ? -38.057 -8.989 71.865 1.00 48.84 91 ASP A C 1
ATOM 750 O O . ASP A 1 91 ? -38.056 -8.727 73.069 1.00 48.84 91 ASP A O 1
ATOM 754 N N . THR A 1 92 ? -39.193 -9.206 71.211 1.00 47.69 92 THR A N 1
ATOM 755 C CA . THR A 1 92 ? -40.522 -9.302 71.800 1.00 47.69 92 THR A CA 1
ATOM 756 C C . THR A 1 92 ? -40.731 -10.738 72.249 1.00 47.69 92 THR A C 1
ATOM 758 O O . THR A 1 92 ? -41.682 -11.410 71.871 1.00 47.69 92 THR A O 1
ATOM 761 N N . SER A 1 93 ? -39.854 -11.209 73.134 1.00 51.84 93 SER A N 1
ATOM 762 C CA . SER A 1 93 ? -40.135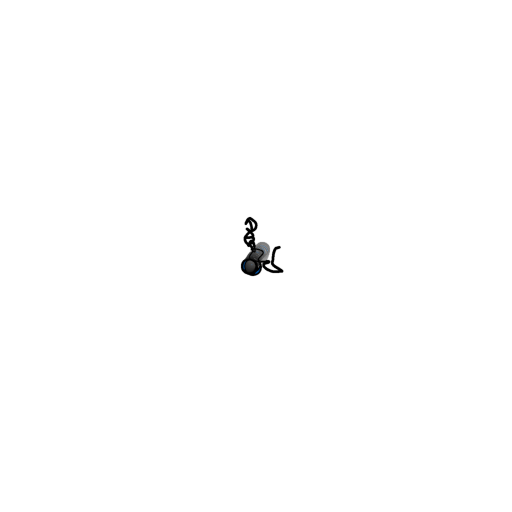 -12.374 73.964 1.00 51.84 93 SER A CA 1
ATOM 763 C C . SER A 1 93 ? -40.943 -11.926 75.185 1.00 51.84 93 SER A C 1
ATOM 765 O O . SER A 1 93 ? -40.460 -11.922 76.320 1.00 51.84 93 SER A O 1
ATOM 767 N N . LYS A 1 94 ? -42.208 -11.550 74.960 1.00 45.66 94 LYS A N 1
ATOM 768 C CA . LYS A 1 94 ? -43.219 -11.690 76.009 1.00 45.66 94 LYS A CA 1
ATOM 769 C C . LYS A 1 94 ? -43.769 -13.109 75.942 1.00 45.66 94 LYS A C 1
ATOM 771 O O . LYS A 1 94 ? -44.408 -13.470 74.964 1.00 45.66 94 LYS A O 1
ATOM 776 N N . ASP A 1 95 ? -43.562 -13.820 77.044 1.00 43.34 95 ASP A N 1
ATOM 777 C CA . ASP A 1 95 ? -44.568 -14.621 77.752 1.00 43.34 95 ASP A CA 1
ATOM 778 C C . ASP A 1 95 ? -44.145 -16.069 78.011 1.00 43.34 95 ASP A C 1
ATOM 780 O O . ASP A 1 95 ? -44.410 -16.956 77.206 1.00 43.34 95 ASP A O 1
ATOM 784 N N . LYS A 1 96 ? -43.545 -16.299 79.189 1.00 46.34 96 LYS A N 1
ATOM 785 C CA . LYS A 1 96 ? -43.927 -17.421 80.056 1.00 46.34 96 LYS A CA 1
ATOM 786 C C . LYS A 1 96 ? -43.893 -16.988 81.526 1.00 46.34 96 LYS A C 1
ATOM 788 O O . LYS A 1 96 ? -42.831 -16.934 82.140 1.00 46.34 96 LYS A O 1
ATOM 793 N N . THR A 1 97 ? -45.097 -16.840 82.081 1.00 45.94 97 THR A N 1
ATOM 794 C CA . THR A 1 97 ? -45.477 -17.119 83.484 1.00 45.94 97 THR A CA 1
ATOM 795 C C . THR A 1 97 ? -45.336 -15.969 84.500 1.00 45.94 97 THR A C 1
ATOM 797 O O . THR A 1 97 ? -44.282 -15.728 85.078 1.00 45.94 97 THR A O 1
ATOM 800 N N . ALA A 1 98 ? -46.459 -15.300 84.778 1.00 52.75 98 ALA A N 1
ATOM 801 C CA . ALA A 1 98 ? -46.743 -14.604 86.044 1.00 52.75 98 ALA A CA 1
ATOM 802 C C . ALA A 1 98 ?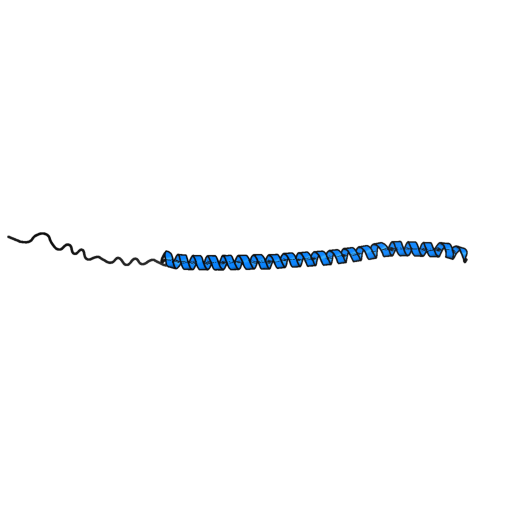 -47.291 -15.612 87.096 1.00 52.75 98 ALA A C 1
ATOM 804 O O . ALA A 1 98 ? -47.625 -16.725 86.686 1.00 52.75 98 ALA A O 1
ATOM 805 N N . PRO A 1 99 ? -47.515 -15.274 88.390 1.00 49.78 99 PRO A N 1
ATOM 806 C CA . PRO A 1 99 ? -47.241 -14.034 89.121 1.00 49.78 99 PRO A CA 1
ATOM 807 C C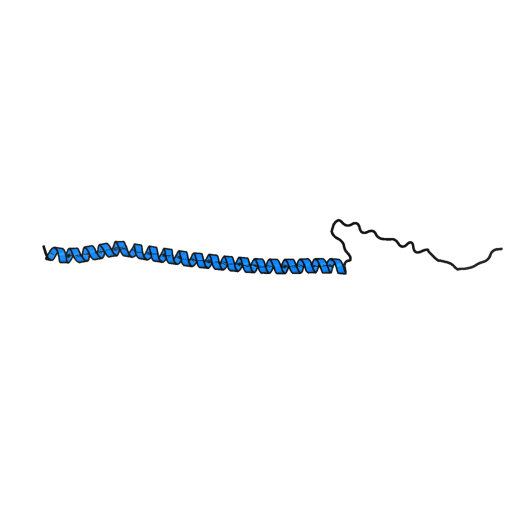 . PRO A 1 99 ? -46.474 -14.232 90.457 1.00 49.78 99 PRO A C 1
ATOM 809 O O . PRO A 1 99 ? -46.207 -15.337 90.916 1.00 49.78 99 PRO A O 1
ATOM 812 N N . ARG A 1 100 ? -46.157 -13.094 91.082 1.00 47.91 100 ARG A N 1
ATOM 813 C CA . ARG A 1 100 ? -45.683 -12.915 92.464 1.00 47.91 100 ARG A CA 1
ATOM 814 C C . ARG A 1 100 ? -46.552 -13.615 93.522 1.00 47.91 100 ARG A C 1
ATOM 816 O O . ARG A 1 100 ? -47.767 -13.425 93.512 1.00 47.91 100 ARG A O 1
ATOM 823 N N . SER A 1 101 ? -45.888 -14.170 94.537 1.00 53.94 101 SER A N 1
ATOM 824 C CA . SER A 1 101 ? -46.075 -13.811 95.957 1.00 53.94 101 SER A CA 1
ATOM 825 C C . SER A 1 101 ? -44.820 -14.167 96.740 1.00 53.94 101 SER A C 1
ATOM 827 O O . SER A 1 101 ? -44.441 -15.357 96.660 1.00 53.94 101 SER A O 1
#